Protein AF-A0AAX0AWI4-F1 (afdb_monomer)

Radius of gyration: 13.18 Å; Cα contacts (8 Å, |Δi|>4): 53; chains: 1; bounding box: 19×36×32 Å

Mean predicted aligned error: 7.73 Å

Structure (mmCIF, N/CA/C/O backbone):
data_AF-A0AAX0AWI4-F1
#
_entry.id   AF-A0AAX0AWI4-F1
#
loop_
_atom_site.group_PDB
_atom_site.id
_atom_site.type_symbol
_atom_site.label_atom_id
_atom_site.label_alt_id
_atom_site.label_comp_id
_atom_site.label_asym_id
_atom_site.label_entity_id
_atom_site.label_seq_id
_atom_site.pdbx_PDB_ins_code
_atom_site.Cartn_x
_atom_site.Cartn_y
_atom_site.Cartn_z
_atom_site.occupancy
_at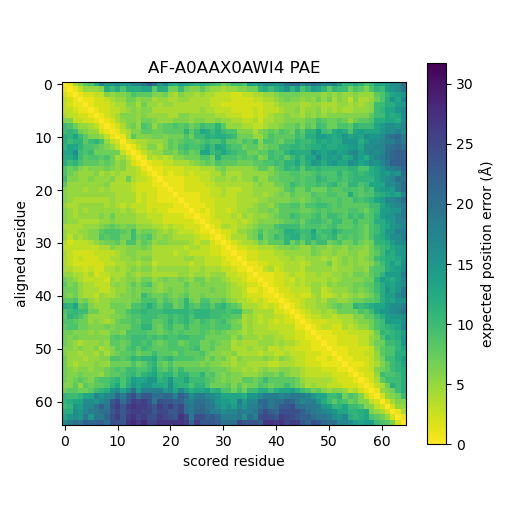om_site.B_iso_or_equiv
_atom_site.auth_seq_id
_atom_site.auth_comp_id
_atom_site.auth_asym_id
_atom_site.auth_atom_id
_atom_site.pdbx_PDB_model_num
ATOM 1 N N . MET A 1 1 ? -9.206 8.437 15.192 1.00 61.66 1 MET A N 1
ATOM 2 C CA . MET A 1 1 ? -7.976 8.802 14.462 1.00 61.66 1 MET A CA 1
ATOM 3 C C . MET A 1 1 ? -7.609 7.567 13.670 1.00 61.66 1 MET A C 1
ATOM 5 O O . MET A 1 1 ? -7.424 6.534 14.297 1.00 61.66 1 MET A O 1
ATOM 9 N N . LYS A 1 2 ? -7.685 7.608 12.338 1.00 72.44 2 LYS A N 1
ATOM 10 C CA . LYS A 1 2 ? -7.243 6.460 11.530 1.00 72.44 2 LYS A CA 1
ATOM 11 C C . LYS A 1 2 ? -5.714 6.525 11.418 1.00 72.44 2 LYS A C 1
ATOM 13 O O . LYS A 1 2 ? -5.166 7.570 11.742 1.00 72.44 2 LYS A O 1
ATOM 18 N N . THR A 1 3 ? -5.051 5.447 11.009 1.00 79.88 3 THR A N 1
ATOM 19 C CA . THR A 1 3 ? -3.610 5.371 10.704 1.00 79.88 3 THR A CA 1
ATOM 20 C C . THR A 1 3 ? -3.434 5.045 9.223 1.00 79.88 3 THR A C 1
ATOM 22 O O . THR A 1 3 ? -4.002 4.067 8.742 1.00 79.88 3 THR A O 1
ATOM 25 N N . LEU A 1 4 ? -2.676 5.858 8.489 1.00 82.44 4 LEU A N 1
ATOM 26 C CA . LEU A 1 4 ? -2.404 5.681 7.066 1.00 82.44 4 LEU A CA 1
ATOM 27 C C . LEU A 1 4 ? -1.091 4.920 6.912 1.00 82.44 4 LEU A C 1
ATOM 29 O O . LEU A 1 4 ? -0.031 5.405 7.305 1.00 82.44 4 LEU A O 1
ATOM 33 N N . VAL A 1 5 ? -1.166 3.729 6.328 1.00 81.25 5 VAL A N 1
ATOM 34 C CA . VAL A 1 5 ? -0.008 2.888 6.029 1.00 81.25 5 VAL A CA 1
ATOM 35 C C . VAL A 1 5 ? 0.230 2.918 4.527 1.00 81.25 5 VAL A C 1
ATOM 37 O O . VAL A 1 5 ? -0.557 2.372 3.755 1.00 81.25 5 VAL A O 1
ATOM 40 N N . ILE A 1 6 ? 1.331 3.548 4.120 1.00 80.62 6 ILE A N 1
ATOM 41 C CA . ILE A 1 6 ? 1.747 3.635 2.720 1.00 80.62 6 ILE A CA 1
ATOM 42 C C . ILE A 1 6 ? 2.666 2.450 2.405 1.00 80.62 6 ILE A C 1
ATOM 44 O O . ILE A 1 6 ? 3.775 2.340 2.931 1.00 80.62 6 ILE A O 1
ATOM 48 N N . LEU A 1 7 ? 2.202 1.550 1.543 1.00 79.25 7 LEU A N 1
ATOM 49 C CA . LEU A 1 7 ? 2.929 0.366 1.099 1.00 79.25 7 LEU A CA 1
ATOM 50 C C . LEU A 1 7 ? 3.611 0.652 -0.242 1.00 79.25 7 LEU A C 1
ATOM 52 O O . LEU A 1 7 ? 3.012 0.565 -1.312 1.00 79.25 7 LEU A O 1
ATOM 56 N N . ALA A 1 8 ? 4.903 0.964 -0.166 1.00 77.31 8 ALA A N 1
ATOM 57 C CA . ALA A 1 8 ? 5.770 1.198 -1.315 1.00 77.31 8 ALA A CA 1
ATOM 58 C C . ALA A 1 8 ? 6.580 -0.067 -1.664 1.00 77.31 8 ALA A C 1
ATOM 60 O O . ALA A 1 8 ? 7.804 -0.077 -1.535 1.00 77.31 8 ALA A O 1
ATOM 61 N N . HIS A 1 9 ? 5.916 -1.150 -2.084 1.00 73.44 9 HIS A N 1
ATOM 62 C CA . HIS A 1 9 ? 6.606 -2.363 -2.540 1.00 73.44 9 HIS A CA 1
ATOM 63 C C . HIS A 1 9 ? 6.016 -2.898 -3.861 1.00 73.44 9 HIS A C 1
ATOM 65 O O . HIS A 1 9 ? 4.803 -3.103 -3.915 1.00 73.44 9 HIS A O 1
ATOM 71 N N . PRO A 1 10 ? 6.842 -3.173 -4.894 1.00 67.38 10 PRO A N 1
ATOM 72 C CA . PRO A 1 10 ? 6.376 -3.593 -6.222 1.00 67.38 10 PRO A CA 1
ATOM 73 C C . PRO A 1 10 ? 5.700 -4.963 -6.222 1.00 67.38 10 PRO A C 1
ATOM 75 O O . PRO A 1 10 ? 4.751 -5.189 -6.961 1.00 67.38 10 PRO A O 1
ATOM 78 N N . ASP A 1 11 ? 6.163 -5.872 -5.365 1.00 68.50 11 ASP A N 1
ATOM 79 C CA . ASP A 1 11 ? 5.559 -7.190 -5.209 1.00 68.50 11 ASP A CA 1
ATOM 80 C C . ASP A 1 11 ? 5.329 -7.490 -3.733 1.00 68.50 11 ASP A C 1
ATOM 82 O O . ASP A 1 11 ? 6.123 -8.131 -3.042 1.00 68.50 11 ASP A O 1
ATOM 86 N N . ILE A 1 12 ? 4.255 -6.927 -3.193 1.00 68.88 12 ILE A N 1
ATOM 87 C CA . ILE A 1 12 ? 3.866 -7.217 -1.815 1.00 68.88 12 ILE A CA 1
ATOM 88 C C . ILE A 1 12 ? 3.455 -8.683 -1.639 1.00 68.88 12 ILE A C 1
ATOM 90 O O . ILE A 1 12 ? 3.496 -9.208 -0.525 1.00 68.88 12 ILE A O 1
ATOM 94 N N . GLU A 1 13 ? 3.129 -9.359 -2.746 1.00 67.69 13 GLU A N 1
ATOM 95 C CA . GLU A 1 13 ? 2.780 -10.767 -2.785 1.00 67.69 13 GLU A CA 1
ATOM 96 C C . GLU A 1 13 ? 3.998 -11.714 -2.739 1.00 67.69 13 GLU A C 1
ATOM 98 O O . GLU A 1 13 ? 3.832 -12.920 -2.545 1.00 67.69 13 GLU A O 1
ATOM 103 N N . SER A 1 14 ? 5.234 -11.221 -2.780 1.00 74.69 14 SER A N 1
ATOM 104 C CA . SER A 1 14 ? 6.420 -12.034 -2.450 1.00 74.69 14 SER A CA 1
ATOM 105 C C . SER A 1 14 ? 6.965 -11.781 -1.045 1.00 74.69 14 SER A C 1
ATOM 107 O O . SER A 1 14 ? 7.686 -12.621 -0.499 1.00 74.69 14 SER A O 1
ATOM 109 N N . SER A 1 15 ? 6.580 -10.679 -0.395 1.00 73.81 15 SER A N 1
ATOM 110 C CA . SER A 1 15 ? 7.093 -10.326 0.933 1.00 73.81 15 SER A CA 1
ATOM 111 C C . SER A 1 15 ? 6.352 -11.049 2.062 1.00 73.81 15 SER A C 1
ATOM 113 O O . SER A 1 15 ? 5.193 -10.766 2.361 1.00 73.81 15 SER A O 1
ATOM 115 N N . LYS A 1 16 ? 7.037 -11.963 2.763 1.00 76.00 16 LYS A N 1
ATOM 116 C CA . LYS A 1 16 ? 6.465 -12.710 3.904 1.00 76.00 16 LYS A CA 1
ATOM 117 C C . LYS A 1 16 ? 6.003 -11.794 5.042 1.00 76.00 16 LYS A C 1
ATOM 119 O O . LYS A 1 16 ? 4.961 -12.050 5.636 1.00 76.00 16 LYS A O 1
ATOM 124 N N . VAL A 1 17 ? 6.763 -10.738 5.338 1.00 77.19 17 VAL A N 1
ATOM 125 C CA . VAL A 1 17 ? 6.466 -9.814 6.444 1.00 77.19 17 VAL A CA 1
ATOM 126 C C . VAL A 1 17 ? 5.339 -8.859 6.056 1.00 77.19 17 VAL A C 1
ATOM 128 O O . VAL A 1 17 ? 4.331 -8.801 6.758 1.00 77.19 17 VAL A O 1
ATOM 131 N N . ASN A 1 18 ? 5.441 -8.192 4.901 1.00 75.31 18 ASN A N 1
ATOM 132 C CA . ASN A 1 18 ? 4.42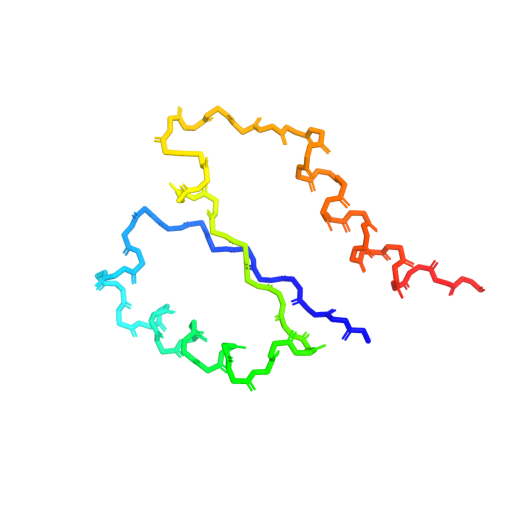9 -7.215 4.488 1.00 75.31 18 ASN A CA 1
ATOM 133 C C . ASN A 1 18 ? 3.065 -7.867 4.227 1.00 75.31 18 ASN A C 1
ATOM 135 O O . ASN A 1 18 ? 2.042 -7.239 4.479 1.00 75.31 18 ASN A O 1
ATOM 139 N N . LYS A 1 19 ? 3.020 -9.144 3.818 1.00 79.50 19 LYS A N 1
ATOM 140 C CA . LYS A 1 19 ? 1.769 -9.919 3.745 1.00 79.50 19 LYS A CA 1
ATOM 141 C C . LYS A 1 19 ? 1.062 -10.063 5.076 1.00 79.50 19 LYS A C 1
ATOM 143 O O . LYS A 1 19 ? -0.155 -9.904 5.144 1.00 79.50 19 LYS A O 1
ATOM 148 N N . VAL A 1 20 ? 1.808 -10.438 6.114 1.00 82.31 20 VAL A N 1
ATOM 149 C CA . VAL A 1 20 ? 1.239 -10.639 7.450 1.00 82.31 20 VAL A CA 1
ATOM 150 C C . VAL A 1 20 ? 0.728 -9.305 7.971 1.00 82.31 20 VAL A C 1
ATOM 152 O O . VAL A 1 20 ? -0.413 -9.230 8.408 1.00 82.31 20 VAL A O 1
ATOM 155 N N . TRP A 1 21 ? 1.510 -8.240 7.811 1.00 81.75 21 TRP A N 1
ATOM 156 C CA . TRP A 1 21 ? 1.114 -6.896 8.220 1.00 81.75 21 TRP A CA 1
ATOM 157 C C . TRP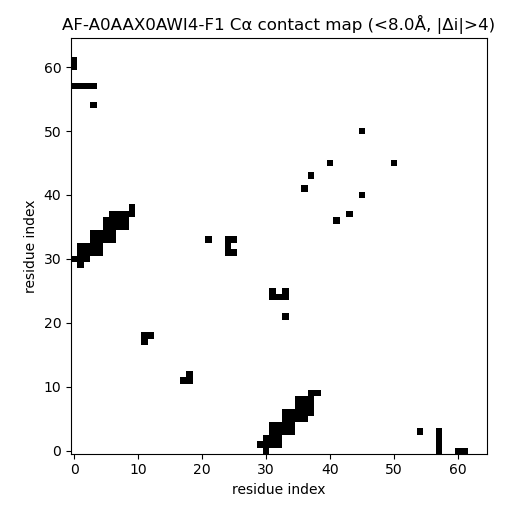 A 1 21 ? -0.122 -6.412 7.464 1.00 81.75 21 TRP A C 1
ATOM 159 O O . TRP A 1 21 ? -1.086 -6.010 8.099 1.00 81.75 21 TRP A O 1
ATOM 169 N N . LYS A 1 22 ? -0.161 -6.557 6.133 1.00 80.81 22 LYS A N 1
ATOM 170 C CA . LYS A 1 22 ? -1.342 -6.230 5.320 1.00 80.81 22 LYS A CA 1
ATOM 171 C C . LYS A 1 22 ? -2.577 -6.988 5.801 1.00 80.81 22 LYS A C 1
ATOM 173 O O . LYS A 1 22 ? -3.631 -6.390 5.979 1.00 80.81 22 LYS A O 1
ATOM 178 N N . ARG A 1 23 ? -2.451 -8.295 6.048 1.00 83.12 23 ARG A N 1
ATOM 179 C CA . ARG A 1 23 ? -3.559 -9.126 6.539 1.00 83.12 23 ARG A CA 1
ATOM 180 C C . ARG A 1 23 ? -4.053 -8.679 7.911 1.00 83.12 23 ARG A C 1
ATOM 182 O O . ARG A 1 23 ? -5.260 -8.645 8.115 1.00 83.12 23 ARG A O 1
ATOM 189 N N . GLU A 1 24 ? -3.153 -8.362 8.836 1.00 84.19 24 GLU A N 1
ATOM 190 C CA . GLU A 1 24 ? -3.528 -7.867 10.163 1.00 84.19 24 GLU A CA 1
ATOM 191 C C . GLU A 1 24 ? -4.159 -6.474 10.082 1.00 84.19 24 GLU A C 1
ATOM 193 O O . GLU A 1 24 ? -5.196 -6.242 10.694 1.00 84.19 24 GLU A O 1
ATOM 198 N N . SER A 1 25 ? -3.617 -5.575 9.260 1.00 81.62 25 SER A N 1
ATOM 199 C CA . SER A 1 25 ? -4.175 -4.238 9.042 1.00 81.62 25 SER A CA 1
ATOM 200 C C . SER A 1 25 ? -5.576 -4.276 8.427 1.00 81.62 25 SER A C 1
ATOM 202 O O . SER A 1 25 ? -6.437 -3.494 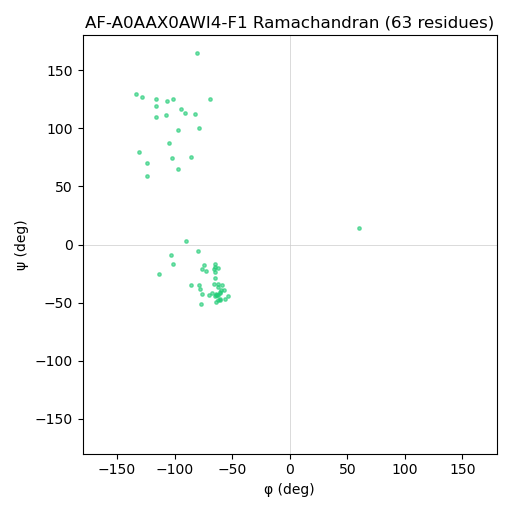8.819 1.00 81.62 25 SER A O 1
ATOM 204 N N . LEU A 1 26 ? -5.848 -5.228 7.528 1.00 81.50 26 LEU A N 1
ATOM 205 C CA . LEU A 1 26 ? -7.181 -5.434 6.947 1.00 81.50 26 LEU A CA 1
ATOM 206 C C . LEU A 1 26 ? -8.239 -5.874 7.971 1.00 81.50 26 LEU A C 1
ATOM 208 O O . LEU A 1 26 ? -9.427 -5.764 7.677 1.00 81.50 26 LEU A O 1
ATOM 212 N N . LYS A 1 27 ? -7.848 -6.359 9.158 1.00 85.94 27 LYS A N 1
ATOM 213 C CA . LYS A 1 27 ? -8.802 -6.688 10.232 1.00 85.94 27 LYS A CA 1
ATOM 214 C C . LYS A 1 27 ? -9.360 -5.449 10.931 1.00 85.94 27 LYS A C 1
ATOM 216 O O . LYS A 1 27 ? -10.396 -5.557 11.576 1.00 85.94 27 LYS A O 1
ATOM 221 N N . TYR A 1 28 ? -8.704 -4.298 10.784 1.00 84.88 28 TYR A N 1
ATOM 222 C CA . TYR A 1 28 ? -9.079 -3.044 11.440 1.00 84.88 28 TYR A CA 1
ATOM 223 C C . TYR A 1 28 ? -9.300 -1.920 10.410 1.00 84.88 28 TYR A C 1
ATOM 225 O O . TYR A 1 28 ? -8.633 -0.887 10.478 1.00 84.88 28 TYR A O 1
ATOM 233 N N . PRO A 1 29 ? -10.229 -2.075 9.445 1.00 78.69 29 PRO A N 1
ATOM 234 C CA . PRO A 1 29 ? -10.459 -1.078 8.388 1.00 78.69 29 PRO A CA 1
ATOM 235 C C . PRO A 1 29 ? -11.001 0.261 8.923 1.00 78.69 29 PRO A C 1
ATOM 237 O O . PRO A 1 29 ? -10.879 1.311 8.285 1.00 78.69 29 PRO A O 1
ATOM 240 N N . ASP A 1 30 ? -11.592 0.244 10.117 1.00 79.81 30 ASP A N 1
ATOM 241 C CA . ASP A 1 30 ? -12.076 1.445 10.793 1.00 79.81 30 ASP A CA 1
ATOM 242 C C . ASP A 1 30 ? -10.946 2.271 11.413 1.00 79.81 30 ASP A C 1
ATOM 244 O O . ASP A 1 30 ? -11.103 3.479 11.595 1.00 79.81 30 ASP A O 1
ATOM 248 N N . GLU A 1 31 ? -9.791 1.654 11.664 1.00 81.12 31 GLU A N 1
ATOM 249 C CA . GLU A 1 31 ? -8.640 2.270 12.326 1.00 81.12 31 GLU A CA 1
ATOM 250 C C . GLU A 1 31 ? -7.439 2.425 11.392 1.00 81.12 31 GLU A C 1
ATOM 252 O O . GLU A 1 31 ? -6.622 3.314 11.610 1.00 81.12 31 GLU A O 1
ATOM 257 N N . ILE A 1 32 ? -7.325 1.606 10.345 1.00 81.12 32 ILE A N 1
ATOM 258 C CA . ILE A 1 32 ? -6.160 1.554 9.460 1.00 81.12 32 ILE A CA 1
ATOM 259 C C . ILE A 1 32 ? -6.599 1.682 8.002 1.00 81.12 32 ILE A C 1
ATOM 261 O O . ILE A 1 32 ? -7.425 0.919 7.503 1.00 81.12 32 ILE A O 1
ATOM 265 N N . THR A 1 33 ? -5.993 2.632 7.297 1.00 82.75 33 THR A N 1
ATOM 266 C CA . THR A 1 33 ? -6.115 2.797 5.848 1.00 82.75 33 THR A CA 1
ATOM 267 C C . THR A 1 33 ? -4.817 2.338 5.201 1.00 82.75 33 THR A C 1
ATOM 269 O O . THR A 1 33 ? -3.744 2.833 5.539 1.00 82.75 33 THR A O 1
ATOM 272 N N . ILE A 1 34 ? -4.911 1.387 4.275 1.00 81.94 34 ILE A N 1
ATOM 273 C CA . ILE A 1 34 ? -3.764 0.874 3.524 1.00 81.94 34 ILE A CA 1
ATOM 274 C C . ILE A 1 34 ? -3.764 1.518 2.140 1.00 81.94 34 ILE A C 1
ATOM 276 O O . ILE A 1 34 ? -4.757 1.407 1.424 1.00 81.94 34 IL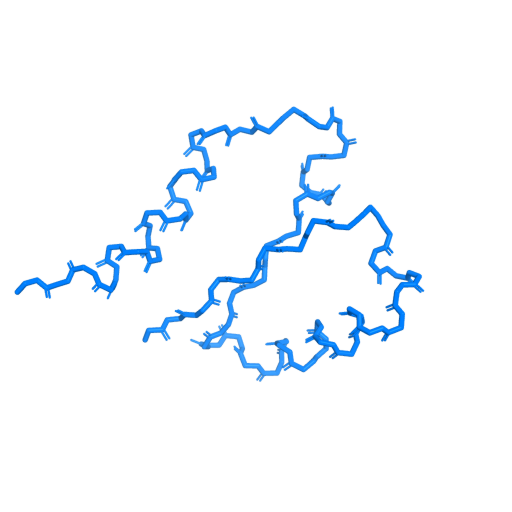E A O 1
ATOM 280 N N . HIS A 1 35 ? -2.649 2.143 1.768 1.00 82.69 35 HIS A N 1
ATOM 281 C CA . HIS A 1 35 ? -2.444 2.769 0.461 1.00 82.69 35 HIS A CA 1
ATOM 282 C C . HIS A 1 35 ? -1.314 2.064 -0.293 1.00 82.69 35 HIS A C 1
ATOM 284 O O . HIS A 1 35 ? -0.192 1.999 0.207 1.00 82.69 35 HIS A O 1
ATOM 290 N N . GLU A 1 36 ? -1.593 1.486 -1.463 1.00 83.31 36 GLU A N 1
ATOM 291 C CA . GLU A 1 36 ? -0.637 0.667 -2.229 1.00 83.31 36 GLU A CA 1
ATOM 292 C C . GLU A 1 36 ? -0.097 1.437 -3.446 1.00 83.31 36 GLU A C 1
ATOM 294 O O . GLU A 1 36 ? -0.602 1.284 -4.557 1.00 83.31 36 GLU A O 1
ATOM 299 N N . LEU A 1 37 ? 0.982 2.206 -3.256 1.00 81.56 37 LEU A N 1
ATOM 300 C CA . LEU A 1 37 ? 1.548 3.097 -4.285 1.00 81.56 37 LEU A CA 1
ATOM 301 C C . LEU A 1 37 ? 1.866 2.393 -5.612 1.00 81.56 37 LEU A C 1
ATOM 303 O O . LEU A 1 37 ? 1.536 2.897 -6.676 1.00 81.56 37 LEU A O 1
ATOM 307 N N . TYR A 1 38 ? 2.481 1.211 -5.564 1.00 77.50 38 TYR A N 1
ATOM 308 C CA . TYR A 1 38 ? 2.875 0.480 -6.777 1.00 77.50 38 TYR A CA 1
ATOM 309 C C . TYR A 1 38 ? 1.698 -0.133 -7.535 1.00 77.50 38 TYR A C 1
ATOM 311 O O . TYR A 1 38 ? 1.817 -0.434 -8.721 1.00 77.50 38 TYR A O 1
ATOM 319 N N . LYS A 1 39 ? 0.575 -0.360 -6.849 1.00 78.94 39 LYS A N 1
ATOM 320 C CA . LYS A 1 39 ? -0.638 -0.876 -7.480 1.00 78.94 39 LYS A CA 1
ATOM 321 C C . LYS A 1 39 ? -1.383 0.238 -8.211 1.00 78.94 39 LYS A C 1
ATOM 323 O O . LYS A 1 39 ? -1.990 -0.019 -9.244 1.00 78.94 39 LYS A O 1
ATOM 328 N N . GLU A 1 40 ? -1.344 1.442 -7.653 1.00 80.62 40 GLU A N 1
ATOM 329 C CA . GLU A 1 40 ? -2.046 2.614 -8.170 1.00 80.62 40 GLU A CA 1
ATOM 330 C C . GLU A 1 40 ? -1.238 3.349 -9.245 1.00 80.62 40 GLU A C 1
ATOM 332 O O . GLU A 1 40 ? -1.808 3.778 -10.243 1.00 80.62 40 GLU A O 1
ATOM 337 N N . TYR A 1 41 ? 0.090 3.376 -9.104 1.00 85.19 41 TYR A N 1
ATOM 338 C CA . TYR A 1 41 ? 1.023 3.972 -10.064 1.00 85.19 41 TYR A CA 1
ATOM 339 C C . TYR A 1 41 ? 2.068 2.940 -10.528 1.00 85.19 41 TYR A C 1
ATOM 341 O O . TYR A 1 41 ? 3.247 3.032 -10.168 1.00 85.19 41 TYR A O 1
ATOM 349 N N . PRO A 1 42 ? 1.674 1.927 -11.324 1.00 77.38 42 PRO A N 1
ATOM 350 C CA . PRO A 1 42 ? 2.616 0.941 -11.863 1.00 77.38 42 PRO A CA 1
ATOM 351 C C . PRO A 1 42 ? 3.636 1.565 -12.833 1.00 77.38 42 PRO A C 1
ATOM 353 O O . PRO A 1 42 ? 4.726 1.028 -13.029 1.00 77.38 42 PRO A O 1
ATOM 356 N N . ASP A 1 43 ? 3.289 2.702 -13.432 1.00 84.69 43 ASP A N 1
ATOM 357 C CA . ASP A 1 43 ? 4.099 3.514 -14.341 1.00 84.69 43 ASP A CA 1
ATOM 358 C C . ASP A 1 43 ? 4.937 4.586 -13.622 1.00 84.69 43 ASP A C 1
ATOM 360 O O . ASP A 1 43 ? 5.630 5.358 -14.282 1.00 84.69 43 ASP A O 1
ATOM 3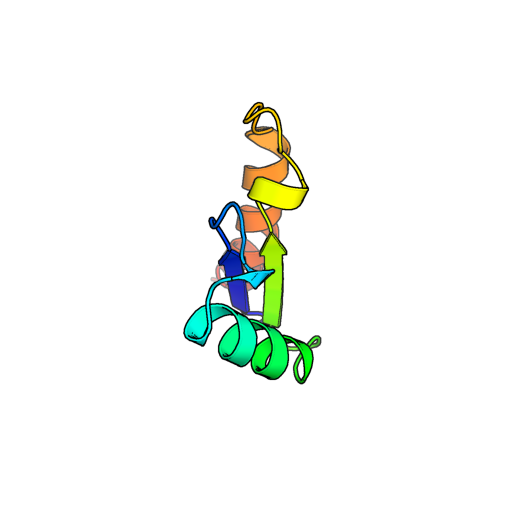64 N N . TRP A 1 44 ? 4.901 4.624 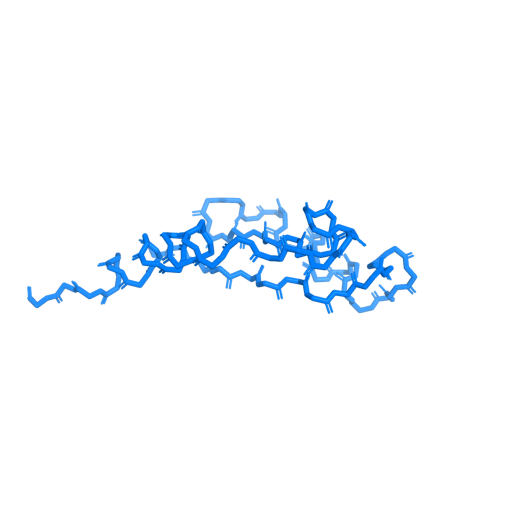-12.283 1.00 76.56 44 TRP A N 1
ATOM 365 C CA . TRP A 1 44 ? 5.607 5.598 -11.439 1.00 76.56 44 TRP A CA 1
ATOM 366 C C . TRP A 1 44 ? 5.224 7.065 -11.667 1.00 76.56 44 TRP A C 1
ATOM 368 O O . TRP A 1 44 ? 5.900 7.968 -11.165 1.00 76.56 44 TRP A O 1
ATOM 378 N N . ASN A 1 45 ? 4.123 7.328 -12.368 1.00 84.94 45 ASN A N 1
ATOM 379 C CA . ASN A 1 45 ? 3.623 8.678 -12.564 1.00 84.94 45 ASN A CA 1
ATOM 380 C C . ASN A 1 45 ? 2.730 9.092 -11.386 1.00 84.94 45 ASN A C 1
ATOM 382 O O . ASN A 1 45 ? 1.505 9.086 -11.475 1.00 84.94 45 ASN A O 1
ATOM 386 N N . ILE A 1 46 ? 3.365 9.394 -10.253 1.00 82.06 46 ILE A N 1
ATOM 387 C CA . ILE A 1 46 ? 2.673 9.704 -8.997 1.00 82.06 46 ILE A CA 1
ATOM 388 C C . ILE A 1 46 ? 1.950 11.052 -9.106 1.00 82.06 46 ILE A C 1
ATOM 390 O O . ILE A 1 46 ? 2.574 12.089 -9.350 1.00 82.06 46 ILE A O 1
ATOM 394 N N . ASP A 1 47 ? 0.643 11.055 -8.836 1.00 85.94 47 ASP A N 1
ATOM 395 C CA . ASP A 1 47 ? -0.139 12.284 -8.715 1.00 85.94 47 ASP A CA 1
ATOM 396 C C . ASP A 1 47 ? 0.088 12.936 -7.343 1.00 85.94 47 ASP A C 1
ATOM 398 O O . ASP A 1 47 ? -0.497 12.567 -6.322 1.00 85.94 47 ASP A O 1
ATOM 402 N N . VAL A 1 48 ? 0.945 13.957 -7.334 1.00 84.19 48 VAL A N 1
ATOM 403 C CA . VAL A 1 48 ? 1.306 14.717 -6.131 1.00 84.19 48 VAL A CA 1
ATOM 404 C C . VAL A 1 48 ? 0.087 15.373 -5.470 1.00 84.19 48 VAL A C 1
ATOM 406 O O . VAL A 1 48 ? 0.041 15.464 -4.241 1.00 84.19 48 VAL A O 1
ATOM 409 N N . LEU A 1 49 ? -0.900 15.832 -6.245 1.00 84.19 49 LEU A N 1
ATOM 410 C CA . LEU A 1 49 ? -2.108 16.482 -5.722 1.00 84.19 49 LEU A CA 1
ATOM 411 C C . LEU A 1 49 ? -3.002 15.466 -5.011 1.00 84.19 49 LEU A C 1
ATOM 413 O O . LEU A 1 49 ? -3.488 15.740 -3.911 1.00 84.19 49 LEU A O 1
ATOM 417 N N . ASN A 1 50 ? -3.180 14.291 -5.611 1.00 83.06 50 ASN A N 1
ATOM 418 C CA . ASN A 1 50 ? -3.965 13.214 -5.019 1.00 83.06 50 ASN A CA 1
ATOM 419 C C . ASN A 1 50 ? -3.331 12.705 -3.713 1.00 83.06 50 ASN A C 1
ATOM 421 O O . ASN A 1 50 ? -3.990 12.686 -2.673 1.00 83.06 50 ASN A O 1
ATOM 425 N N . GLU A 1 51 ? -2.028 12.407 -3.725 1.00 83.69 51 GLU A N 1
ATOM 426 C CA . GLU A 1 51 ? -1.299 11.962 -2.528 1.00 83.69 51 GLU A CA 1
ATOM 427 C C . GLU A 1 51 ? -1.320 13.017 -1.415 1.00 83.69 51 GLU A C 1
ATOM 429 O O . GLU A 1 51 ? -1.563 12.701 -0.247 1.00 83.69 51 GLU A O 1
ATOM 434 N N . SER A 1 52 ? -1.139 14.293 -1.771 1.00 81.31 52 SER A N 1
ATOM 435 C CA . SER A 1 52 ? -1.207 15.393 -0.804 1.00 81.31 52 SER A CA 1
ATOM 436 C C . SER A 1 52 ? -2.577 15.470 -0.140 1.00 81.31 52 SER A C 1
ATOM 438 O O . SER A 1 52 ? -2.643 15.654 1.071 1.00 81.31 52 SER A O 1
ATOM 440 N N . ASN A 1 53 ? -3.671 15.278 -0.884 1.00 83.25 53 ASN A N 1
ATOM 441 C CA . ASN A 1 53 ? -5.019 15.256 -0.311 1.00 83.25 53 ASN A CA 1
ATOM 442 C C . ASN A 1 53 ? -5.216 14.082 0.656 1.00 83.25 53 ASN A C 1
ATOM 444 O O . ASN A 1 53 ? -5.763 14.280 1.742 1.00 83.25 53 ASN A O 1
ATOM 448 N N . ILE A 1 54 ? -4.743 12.884 0.300 1.00 80.94 54 ILE A N 1
ATOM 449 C CA . ILE A 1 54 ? -4.841 11.683 1.147 1.00 80.94 54 ILE A CA 1
ATOM 450 C C . ILE A 1 54 ? -4.110 11.906 2.477 1.00 80.94 54 ILE A C 1
ATOM 452 O O . ILE A 1 54 ? -4.673 11.668 3.551 1.00 80.94 54 ILE A O 1
ATOM 456 N N . VAL A 1 55 ? -2.884 12.431 2.418 1.00 79.38 55 VAL A N 1
ATOM 457 C CA . VAL A 1 55 ? -2.105 12.784 3.612 1.00 79.38 55 VAL A CA 1
ATOM 458 C C . VAL A 1 55 ? -2.810 13.883 4.406 1.00 79.38 55 VAL A C 1
ATOM 460 O O . VAL A 1 55 ? -2.933 13.772 5.624 1.00 79.38 55 VAL A O 1
ATOM 463 N N . CYS A 1 56 ? -3.328 14.913 3.738 1.00 77.56 56 CYS A N 1
ATOM 464 C CA . CYS A 1 56 ? -3.970 16.057 4.380 1.00 77.56 56 CYS A CA 1
ATOM 465 C C . CYS A 1 56 ? -5.247 15.660 5.135 1.00 77.56 56 CYS A C 1
ATOM 467 O O . CYS A 1 56 ? -5.416 16.055 6.282 1.00 77.56 56 CYS A O 1
ATOM 469 N N . VAL A 1 57 ? -6.107 14.803 4.573 1.00 76.31 57 VAL A N 1
ATOM 470 C CA . VAL A 1 57 ? -7.304 14.274 5.268 1.00 76.31 57 VAL A CA 1
ATOM 471 C C . VAL A 1 57 ? -6.926 13.566 6.571 1.00 76.31 57 VAL A C 1
ATOM 473 O O . VAL A 1 57 ? -7.603 13.695 7.599 1.00 76.31 57 VAL A O 1
ATOM 476 N N . HIS A 1 58 ? -5.816 12.836 6.538 1.00 71.19 58 HIS A N 1
ATOM 477 C CA . HIS A 1 58 ? -5.328 12.079 7.674 1.00 71.19 58 HIS A CA 1
ATOM 478 C C . HIS A 1 58 ? -4.667 12.966 8.737 1.00 71.19 58 HIS A C 1
ATOM 480 O O . HIS A 1 58 ? -4.930 12.807 9.927 1.00 71.19 58 HIS A O 1
ATOM 486 N N . PHE A 1 59 ? -3.863 13.939 8.304 1.00 61.03 59 PHE A N 1
ATOM 487 C CA . PHE A 1 59 ? -3.126 14.850 9.177 1.00 61.03 59 PHE A CA 1
ATOM 488 C C . PHE A 1 59 ? -4.014 15.960 9.755 1.00 61.03 59 PHE A C 1
ATOM 490 O O . PHE A 1 59 ? -3.893 16.265 10.936 1.00 61.03 59 PHE A O 1
ATOM 497 N N . ILE A 1 60 ? -4.961 16.514 8.985 1.00 55.97 60 ILE A N 1
ATOM 498 C CA . ILE A 1 60 ? -5.960 17.488 9.471 1.00 55.97 60 ILE A CA 1
ATOM 499 C C . ILE A 1 60 ? -6.853 16.852 10.543 1.00 55.97 60 ILE A C 1
ATOM 501 O O . ILE A 1 60 ? -7.199 17.515 11.516 1.00 55.97 60 ILE A O 1
ATOM 505 N N . SER A 1 61 ? -7.165 15.553 10.443 1.00 50.59 61 SER A N 1
ATOM 506 C CA . SER A 1 61 ? -7.876 14.841 11.519 1.00 50.59 61 SER A CA 1
ATOM 507 C C . SER A 1 61 ? -7.088 14.793 12.840 1.00 50.59 61 SER A C 1
ATOM 509 O 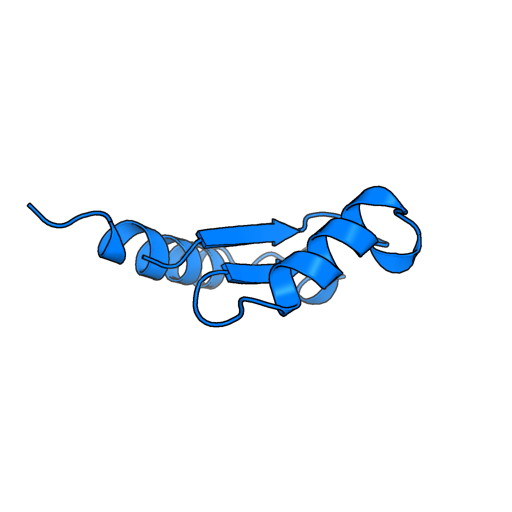O . SER A 1 61 ? -7.689 14.593 13.896 1.00 50.59 61 SER A O 1
ATOM 511 N N . SER A 1 62 ? -5.768 14.994 12.795 1.00 47.25 62 SER A N 1
ATOM 512 C CA . SER A 1 62 ? -4.868 15.091 13.952 1.00 47.25 62 SER A CA 1
ATOM 513 C C . SER A 1 62 ? -4.447 16.532 14.278 1.00 47.25 62 SER A C 1
ATOM 515 O O . SER A 1 62 ? -3.868 16.767 15.336 1.00 47.25 62 SER A O 1
ATOM 517 N N . PHE A 1 63 ? -4.759 17.504 13.414 1.00 37.03 63 PHE A N 1
ATOM 518 C CA . PHE A 1 63 ? -4.462 18.926 13.590 1.00 37.03 63 PHE A CA 1
ATOM 519 C C . PHE A 1 63 ? -5.732 19.661 14.029 1.00 37.03 63 PHE A C 1
ATOM 521 O O . PHE A 1 63 ? -6.395 20.359 13.263 1.00 37.03 63 PHE A O 1
ATOM 528 N N . LYS A 1 64 ? -6.101 19.462 15.293 1.00 32.22 64 LYS A N 1
ATOM 529 C CA . LYS A 1 64 ? -7.153 20.228 15.962 1.00 32.22 64 LYS A CA 1
ATOM 530 C C . LYS A 1 64 ? -6.490 21.000 17.105 1.00 32.22 64 LYS A C 1
ATOM 532 O O . LYS A 1 64 ? -6.013 20.370 18.045 1.00 32.22 64 LYS A O 1
ATOM 537 N N . TYR A 1 65 ? -6.399 22.326 16.967 1.00 38.84 65 TYR A N 1
ATOM 538 C CA . TYR A 1 65 ? -6.154 23.235 18.094 1.00 38.84 65 TYR A CA 1
ATOM 539 C C . TYR A 1 65 ? -7.425 23.375 18.933 1.00 38.84 65 TYR A C 1
ATOM 541 O O . TYR A 1 65 ? -8.527 23.307 18.334 1.00 38.84 65 TYR A O 1
#

Nearest PDB structures (foldseek):
  3f2v-assembly1_A-2  TM=9.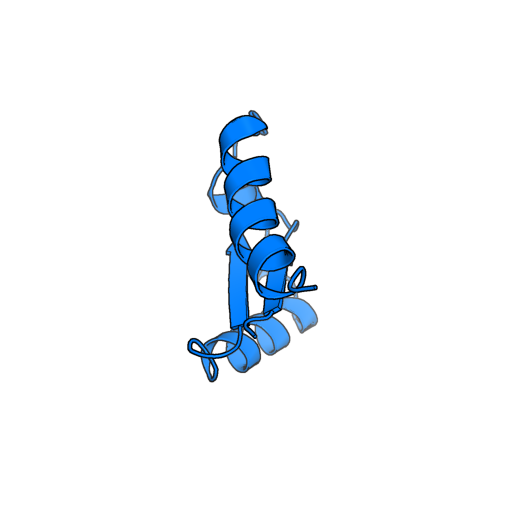409E-01  e=1.525E-03  Treponema denticola
  3l9w-assembly1_B  TM=8.575E-01  e=1.145E-01  Escherichia coli K-12
  3l9w-assembly1_A  TM=8.398E-01  e=5.933E-01  Escherichia coli K-12
  5mmh-assembly3_B-4  TM=4.755E-01  e=7.496E+00  Pseudomonas aeruginosa PAO1
  8rpt-assembly1_B  TM=3.524E-01  e=7.000E+00  Homo sapiens

Sequence (65 aa):
MKTLVILAHPDIESSKVNKVWKRESLKYPDEITIHELYKEYPDWNIDVLNESNIVCVHFISSFKY

pLDDT: mean 75.66, std 11.8, range [32.22, 85.94]

Solvent-accessible surface area (backbone atoms only — not comparable to full-atom values): 4017 Å² total; per-residue (Å²): 126,68,44,82,45,77,44,84,49,90,57,52,90,75,37,73,64,60,41,52,51,51,57,58,45,64,75,36,63,87,43,34,46,80,42,52,50,39,78,77,28,74,82,69,71,72,58,64,69,60,53,48,49,59,52,43,62,56,48,52,73,71,62,72,133

InterPro domains:
  IPR003680 Flavodoxin-like fold [PF02525] (1-50)
  IPR029039 Flavoprotein-like superfamily [G3DSA:3.40.50.360] (1-56)
  IPR029039 Flavoprotein-like superfamily [SSF52218] (1-47)
  IPR046980 Glutathione-regulated potassium-efflux system ancillary protein KefG/KefF [PTHR47307] (1-58)

Secondary structure (DSSP, 8-state):
--EEEEE--TTTTT-HHHHHHHHHHTT-TTTEEEEEHHHH-TT----HHHHHHHHHHHHHTT---

Organism: Clostridium beijerinckii (NCBI:txid1520)

Foldseek 3Di:
DAAEAEAADLCCVVDPVSVVVVVVQVVCVVRYDYHYCCVVCVVPPDDPVVVVVVVCVVVVVVPDD